Protein AF-A0A359C9F3-F1 (afdb_monomer_lite)

pLDDT: mean 85.74, std 16.37, range [43.81, 97.06]

Foldseek 3Di:
DDWDWDDDPFTETEDAQPLLQLCLDPPDPCVVVSCVVVVPHDGHYDYDPVSCVRRPVVNVVD

Secondary structure (DSSP, 8-state):
---EEEEESEEEEEE-HHHHHHHH-TTSTTHHHHHHHHHH--SEEEE-HHHHHHHTHHHHT-

Sequence (62 aa):
MTICAAGSGVADLLLDTGPFVALLDRSERNHERCVAFFRDFRGRLITTEAALAEGVFPYLSR

Radius of gyration: 11.97 Å; chains: 1; bounding box: 28×18×32 Å

Structure (mmCIF, N/CA/C/O backbone):
data_AF-A0A359C9F3-F1
#
_entry.id   AF-A0A359C9F3-F1
#
loop_
_atom_site.group_PDB
_atom_site.id
_atom_site.type_symbol
_atom_site.label_atom_id
_atom_site.label_alt_id
_atom_site.label_comp_id
_atom_site.label_asym_id
_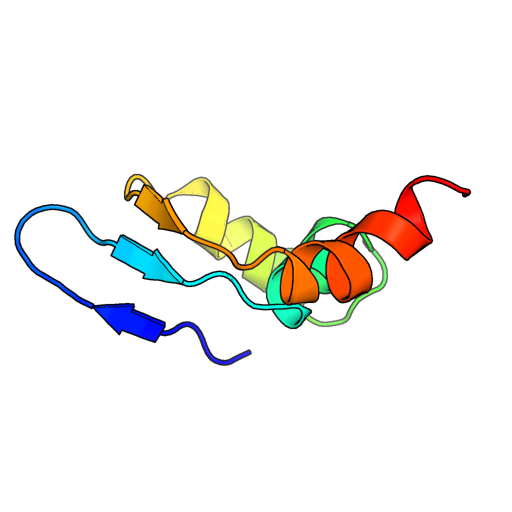atom_site.label_entity_id
_atom_site.label_seq_id
_atom_site.pdbx_PDB_ins_code
_atom_site.Cartn_x
_atom_site.Cartn_y
_atom_site.Cartn_z
_atom_site.occupancy
_atom_site.B_iso_or_equiv
_atom_site.auth_seq_id
_atom_site.auth_comp_id
_atom_site.auth_asym_id
_atom_site.auth_atom_id
_atom_site.pdbx_PDB_model_num
ATOM 1 N N . MET A 1 1 ? 2.745 6.065 -5.714 1.00 49.25 1 MET A N 1
ATOM 2 C CA . MET A 1 1 ? 3.149 4.650 -5.615 1.00 49.25 1 MET A CA 1
ATOM 3 C C . MET A 1 1 ? 4.338 4.460 -6.536 1.00 49.25 1 MET A C 1
ATOM 5 O O . MET A 1 1 ? 4.153 4.289 -7.735 1.00 49.25 1 MET A O 1
ATOM 9 N N . THR A 1 2 ? 5.544 4.623 -6.002 1.00 47.28 2 THR A N 1
ATOM 10 C CA . THR A 1 2 ? 6.766 4.379 -6.769 1.00 47.28 2 THR A CA 1
ATOM 11 C C . THR A 1 2 ? 7.118 2.917 -6.568 1.00 47.28 2 THR A C 1
ATOM 13 O O . THR A 1 2 ? 7.437 2.500 -5.463 1.00 47.28 2 THR A O 1
ATOM 16 N N . ILE A 1 3 ? 6.958 2.130 -7.624 1.00 56.25 3 ILE A N 1
ATOM 17 C CA . ILE A 1 3 ? 7.406 0.744 -7.682 1.00 56.25 3 ILE A CA 1
ATOM 18 C C . ILE A 1 3 ? 8.746 0.786 -8.422 1.00 56.25 3 ILE A C 1
ATOM 20 O O . ILE A 1 3 ? 8.771 1.091 -9.614 1.00 56.25 3 ILE A O 1
ATOM 24 N N . CYS A 1 4 ? 9.855 0.536 -7.726 1.00 49.84 4 CYS A N 1
ATOM 25 C CA . CYS A 1 4 ? 11.170 0.415 -8.355 1.00 49.84 4 CYS A CA 1
ATOM 26 C C . CYS A 1 4 ? 11.392 -1.053 -8.739 1.00 49.84 4 CYS A C 1
ATOM 28 O O . CYS A 1 4 ? 11.613 -1.892 -7.867 1.00 49.84 4 CYS A O 1
ATOM 30 N N . ALA A 1 5 ? 11.311 -1.363 -10.034 1.00 52.84 5 ALA A N 1
ATOM 31 C CA . ALA A 1 5 ? 11.683 -2.668 -10.576 1.00 52.84 5 ALA A CA 1
ATOM 32 C C . ALA A 1 5 ? 13.090 -2.574 -11.183 1.00 52.84 5 ALA A C 1
ATOM 34 O O . ALA A 1 5 ? 13.301 -1.813 -12.128 1.00 52.84 5 ALA A O 1
ATOM 35 N N . ALA A 1 6 ? 14.050 -3.330 -10.647 1.00 46.41 6 ALA A N 1
ATOM 36 C CA . ALA A 1 6 ? 15.383 -3.473 -11.231 1.00 46.41 6 ALA A CA 1
ATOM 37 C C . ALA A 1 6 ? 15.468 -4.857 -11.893 1.00 46.41 6 ALA A C 1
ATOM 39 O O . ALA A 1 6 ? 15.223 -5.875 -11.252 1.00 46.41 6 ALA A O 1
ATOM 40 N N . GLY A 1 7 ? 15.728 -4.898 -13.202 1.00 45.28 7 GLY A N 1
ATOM 41 C CA . GLY A 1 7 ? 15.631 -6.124 -13.996 1.00 45.28 7 GLY A CA 1
ATOM 42 C C . GLY A 1 7 ? 16.977 -6.761 -14.336 1.00 45.28 7 GLY A C 1
ATOM 43 O O . GLY A 1 7 ? 17.768 -6.168 -15.068 1.00 45.28 7 GLY A O 1
ATOM 44 N N . SER A 1 8 ? 17.166 -8.016 -13.919 1.00 43.81 8 SER A N 1
ATOM 45 C CA . SER A 1 8 ? 17.998 -9.012 -14.611 1.00 43.81 8 SER A CA 1
ATOM 46 C C . SER A 1 8 ? 17.436 -10.432 -14.381 1.00 43.81 8 SER A C 1
ATOM 48 O O . SER A 1 8 ? 17.635 -11.059 -13.350 1.00 43.81 8 SER A O 1
ATOM 50 N N . GLY A 1 9 ? 16.678 -10.951 -15.357 1.00 52.78 9 GLY A N 1
ATOM 51 C CA . GLY A 1 9 ? 16.259 -12.366 -15.460 1.00 52.78 9 GLY A CA 1
ATOM 52 C C . GLY A 1 9 ? 15.117 -12.847 -14.549 1.00 52.78 9 GLY A C 1
ATOM 53 O O . GLY A 1 9 ? 14.313 -13.672 -14.972 1.00 52.78 9 GLY A O 1
ATOM 54 N N . VAL A 1 10 ? 14.987 -12.292 -13.346 1.00 58.12 10 VAL A N 1
ATOM 55 C CA . VAL A 1 10 ? 13.819 -12.389 -12.455 1.00 58.12 10 VAL A CA 1
ATOM 56 C C . VAL A 1 10 ? 13.544 -10.957 -11.995 1.00 58.12 10 VAL A C 1
ATOM 58 O O . VAL A 1 10 ? 14.483 -10.241 -11.663 1.00 58.12 10 VAL A O 1
ATOM 61 N N . ALA A 1 11 ? 12.301 -10.475 -12.070 1.00 78.31 11 ALA A N 1
ATOM 62 C CA . ALA A 1 11 ? 12.010 -9.094 -11.685 1.00 78.31 11 ALA A CA 1
ATOM 63 C C . ALA A 1 11 ? 12.150 -8.948 -10.161 1.00 78.31 11 ALA A C 1
ATOM 65 O O . ALA A 1 11 ? 11.289 -9.423 -9.419 1.00 78.31 11 ALA A O 1
ATOM 66 N N . ASP A 1 12 ? 13.223 -8.309 -9.702 1.00 88.19 12 ASP A N 1
ATOM 67 C CA . ASP A 1 12 ? 13.378 -7.938 -8.300 1.00 88.19 12 ASP A CA 1
ATOM 68 C C . ASP A 1 12 ? 12.639 -6.618 -8.068 1.00 88.19 12 ASP A C 1
ATOM 70 O O . ASP A 1 12 ? 12.834 -5.622 -8.777 1.00 88.19 12 ASP A O 1
ATOM 74 N N . LEU A 1 13 ? 11.753 -6.631 -7.076 1.00 90.00 13 LEU A N 1
ATOM 75 C CA . LEU A 1 13 ? 10.913 -5.503 -6.724 1.00 90.00 13 LEU A CA 1
ATOM 76 C C . LEU A 1 13 ? 11.182 -5.076 -5.289 1.00 90.00 13 LEU A C 1
ATOM 78 O O . LEU A 1 13 ? 10.937 -5.840 -4.354 1.00 90.00 13 LEU A O 1
ATOM 82 N N . LEU A 1 14 ? 11.642 -3.836 -5.125 1.00 92.31 14 LEU A N 1
ATOM 83 C CA . LEU A 1 14 ? 11.747 -3.223 -3.810 1.00 92.31 14 LEU A CA 1
ATOM 84 C C . LEU A 1 14 ? 10.373 -2.702 -3.384 1.00 92.31 14 LEU A C 1
ATOM 86 O O . LEU A 1 14 ? 9.775 -1.857 -4.055 1.00 92.31 14 LEU A O 1
ATOM 90 N N . LEU A 1 15 ? 9.892 -3.218 -2.263 1.00 92.62 15 LEU A N 1
ATOM 91 C CA . LEU A 1 15 ? 8.648 -2.841 -1.630 1.00 92.62 15 LEU A CA 1
ATOM 92 C C . LEU A 1 15 ? 8.931 -1.782 -0.563 1.00 92.62 15 LEU A C 1
ATOM 94 O O . LEU A 1 15 ? 9.736 -1.989 0.342 1.00 92.62 15 LEU A O 1
ATOM 98 N N . ASP A 1 16 ? 8.284 -0.636 -0.723 1.00 94.06 16 ASP A N 1
ATOM 99 C CA . ASP A 1 16 ? 8.346 0.502 0.193 1.00 94.06 16 ASP A CA 1
ATOM 100 C C . ASP A 1 16 ? 7.107 0.518 1.111 1.00 94.06 16 ASP A C 1
ATOM 102 O O . ASP A 1 16 ? 6.206 -0.313 0.958 1.00 94.06 16 ASP A O 1
ATOM 106 N N . THR A 1 17 ? 7.012 1.480 2.030 1.00 95.06 17 THR A N 1
ATOM 107 C CA . THR A 1 17 ? 5.887 1.628 2.971 1.00 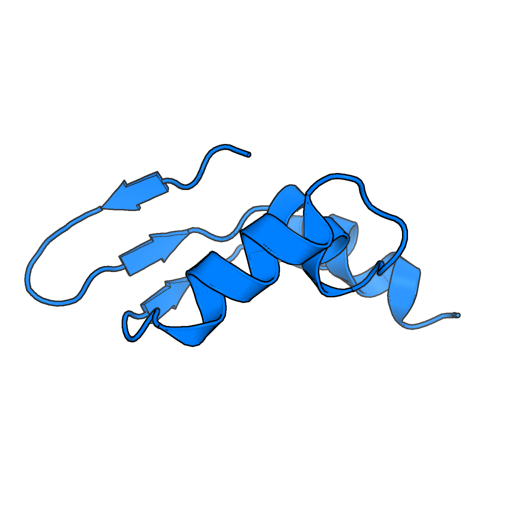95.06 17 THR A CA 1
ATOM 108 C C . THR A 1 17 ? 4.527 1.671 2.257 1.00 95.06 17 THR A C 1
ATOM 110 O O . THR A 1 17 ? 3.580 0.994 2.657 1.00 95.06 17 THR A O 1
ATOM 113 N N . GLY A 1 18 ? 4.412 2.442 1.169 1.00 94.00 18 GLY A N 1
ATOM 114 C CA . GLY A 1 18 ? 3.134 2.697 0.489 1.00 94.00 18 GLY A CA 1
ATOM 115 C C . GLY A 1 18 ? 2.378 1.431 0.044 1.00 94.00 18 GLY A C 1
ATOM 116 O O . GLY A 1 18 ? 1.204 1.287 0.381 1.00 94.00 18 GLY A O 1
ATOM 117 N N . PRO A 1 19 ? 3.008 0.502 -0.700 1.00 94.38 19 PRO A N 1
ATOM 118 C CA . PRO A 1 19 ? 2.398 -0.780 -1.045 1.00 94.38 19 PRO A CA 1
ATOM 119 C C . PRO A 1 19 ? 1.916 -1.615 0.149 1.00 94.38 19 PRO A C 1
ATOM 121 O O . PRO A 1 19 ? 0.868 -2.241 0.026 1.00 94.38 19 PRO A O 1
ATOM 124 N N . PHE A 1 20 ? 2.618 -1.612 1.291 1.00 95.25 20 PHE A N 1
ATOM 125 C CA . PHE A 1 20 ? 2.142 -2.312 2.494 1.00 95.25 20 PHE A CA 1
ATOM 126 C C . PHE A 1 20 ? 0.833 -1.712 3.004 1.00 95.25 20 PHE A C 1
ATOM 128 O O . PHE A 1 20 ? -0.142 -2.441 3.168 1.00 95.25 20 PHE A O 1
ATOM 135 N N . VAL A 1 21 ? 0.786 -0.387 3.163 1.00 95.75 21 VAL A N 1
ATOM 136 C CA . VAL A 1 21 ? -0.417 0.350 3.587 1.00 95.75 21 VAL A CA 1
ATOM 137 C C . VAL A 1 21 ? -1.578 0.067 2.632 1.00 95.75 21 VAL A C 1
ATOM 139 O O . VAL A 1 21 ? -2.658 -0.321 3.067 1.00 95.75 21 VAL A O 1
ATOM 142 N N . ALA A 1 22 ? -1.342 0.178 1.322 1.00 95.81 22 ALA A N 1
ATOM 143 C CA . ALA A 1 22 ? -2.366 -0.073 0.313 1.00 95.81 22 ALA A CA 1
ATOM 144 C C . ALA A 1 22 ? -2.858 -1.531 0.311 1.00 95.81 22 ALA A C 1
ATOM 146 O O . ALA A 1 22 ? -4.023 -1.776 0.021 1.00 95.81 22 ALA A O 1
ATOM 147 N N . LEU A 1 23 ? -2.007 -2.515 0.620 1.00 94.44 23 LEU A N 1
ATOM 148 C CA . LEU A 1 23 ? -2.416 -3.923 0.710 1.00 94.44 23 LEU A CA 1
ATOM 149 C C . LEU A 1 23 ? -3.178 -4.238 2.006 1.00 94.44 23 LEU A C 1
ATOM 151 O O . LEU A 1 23 ? -4.115 -5.036 1.971 1.00 94.44 23 LEU A O 1
ATOM 155 N N . LEU A 1 24 ? -2.782 -3.637 3.130 1.00 95.44 24 LEU A N 1
ATOM 156 C CA . LEU A 1 24 ? -3.327 -3.935 4.458 1.00 95.44 24 LEU A CA 1
ATOM 157 C C . LEU A 1 24 ? -4.584 -3.123 4.798 1.00 95.44 24 LEU A C 1
ATOM 159 O O . LEU A 1 24 ? -5.398 -3.575 5.602 1.00 95.44 24 LEU A O 1
ATOM 163 N N . ASP A 1 25 ? -4.783 -1.965 4.168 1.00 95.00 25 ASP A N 1
ATOM 164 C CA . ASP A 1 25 ? -5.948 -1.108 4.379 1.00 95.00 25 ASP A CA 1
ATOM 165 C C . ASP A 1 25 ? -6.865 -1.089 3.148 1.00 95.00 25 ASP A C 1
ATOM 167 O O . ASP A 1 25 ? -6.560 -0.482 2.122 1.00 95.00 25 ASP A O 1
ATOM 171 N N . ARG A 1 26 ? -8.041 -1.721 3.268 1.00 95.94 26 ARG A N 1
ATOM 172 C CA . ARG A 1 26 ? -9.056 -1.757 2.196 1.00 95.94 26 ARG A CA 1
ATOM 173 C C . ARG A 1 26 ? -9.668 -0.390 1.882 1.00 95.94 26 ARG A C 1
ATOM 175 O O . ARG A 1 26 ? -10.316 -0.255 0.849 1.00 95.94 26 ARG A O 1
ATOM 182 N N . SER A 1 27 ? -9.521 0.590 2.773 1.00 96.00 27 SER A N 1
ATOM 183 C CA . SER A 1 27 ? -10.006 1.956 2.561 1.00 96.00 27 SER A CA 1
ATOM 184 C C . SER A 1 27 ? -8.987 2.846 1.842 1.00 96.00 27 SER A C 1
ATOM 186 O O . SER A 1 27 ? -9.336 3.941 1.396 1.00 96.00 27 SER A O 1
ATOM 188 N N . GLU A 1 28 ? -7.738 2.390 1.689 1.00 95.94 28 GLU A N 1
ATOM 189 C CA . GLU A 1 28 ? -6.708 3.147 0.986 1.00 95.94 28 GLU A CA 1
ATOM 190 C C . GLU A 1 28 ? -7.047 3.247 -0.507 1.00 95.94 28 GLU A C 1
ATOM 192 O O . GLU A 1 28 ? -7.402 2.276 -1.176 1.00 95.94 28 GLU A O 1
ATOM 197 N N . ARG A 1 29 ? -6.926 4.458 -1.056 1.00 96.38 29 ARG A N 1
ATOM 198 C CA . ARG A 1 29 ? -7.371 4.804 -2.417 1.00 96.38 29 ARG A CA 1
ATOM 199 C C . ARG A 1 29 ? -6.712 3.998 -3.547 1.00 96.38 29 ARG A C 1
ATOM 201 O O . ARG A 1 29 ? -7.229 3.995 -4.660 1.00 96.38 29 ARG A O 1
ATOM 208 N N . ASN A 1 30 ? -5.557 3.383 -3.310 1.00 94.25 30 ASN A N 1
ATOM 209 C CA . ASN A 1 30 ? -4.820 2.555 -4.260 1.00 94.25 30 ASN A CA 1
ATOM 210 C C . ASN A 1 30 ? -4.939 1.057 -3.953 1.00 94.25 30 ASN A C 1
ATOM 212 O O . ASN A 1 30 ? -4.299 0.282 -4.665 1.00 94.25 30 ASN A O 1
ATOM 216 N N . HIS A 1 31 ? -5.738 0.635 -2.964 1.00 95.44 31 HIS A N 1
ATOM 217 C CA . HIS A 1 31 ? -5.880 -0.770 -2.571 1.00 95.44 31 HIS A CA 1
ATOM 218 C C . HIS A 1 31 ? -6.134 -1.683 -3.774 1.00 95.44 31 HIS A C 1
ATOM 220 O O . HIS A 1 31 ? -5.341 -2.580 -4.059 1.00 95.44 31 HIS A O 1
ATOM 226 N N . GLU A 1 32 ? -7.183 -1.400 -4.551 1.00 96.75 32 GLU A N 1
ATOM 227 C CA . GLU A 1 32 ? -7.566 -2.225 -5.704 1.00 96.75 32 GLU A CA 1
ATOM 228 C C . GLU A 1 32 ? -6.460 -2.304 -6.762 1.00 96.75 32 GLU A C 1
ATOM 230 O O . GLU A 1 32 ? -6.157 -3.377 -7.285 1.00 96.75 32 GLU A O 1
ATOM 235 N N . ARG A 1 33 ? -5.803 -1.173 -7.044 1.00 92.25 33 ARG A N 1
ATOM 236 C CA . ARG A 1 33 ? -4.698 -1.107 -8.006 1.00 92.25 33 ARG A CA 1
ATOM 237 C C . ARG A 1 33 ? -3.477 -1.885 -7.514 1.00 92.25 33 ARG A C 1
ATOM 239 O O . ARG A 1 33 ? -2.813 -2.543 -8.313 1.00 92.25 33 ARG A O 1
ATOM 246 N N . CYS A 1 34 ? -3.182 -1.806 -6.219 1.00 94.06 34 CYS A N 1
ATOM 247 C CA . CYS A 1 34 ? -2.078 -2.515 -5.585 1.00 94.06 34 CYS A CA 1
ATOM 248 C C . CYS A 1 34 ? -2.317 -4.032 -5.625 1.00 94.06 34 CYS A C 1
ATOM 250 O O . CYS A 1 34 ? -1.469 -4.781 -6.108 1.00 94.06 34 CYS A O 1
ATOM 252 N N . VAL A 1 35 ? -3.513 -4.477 -5.227 1.00 95.31 35 VAL A 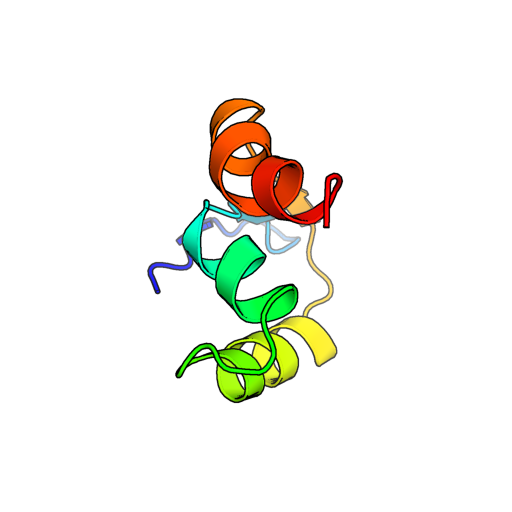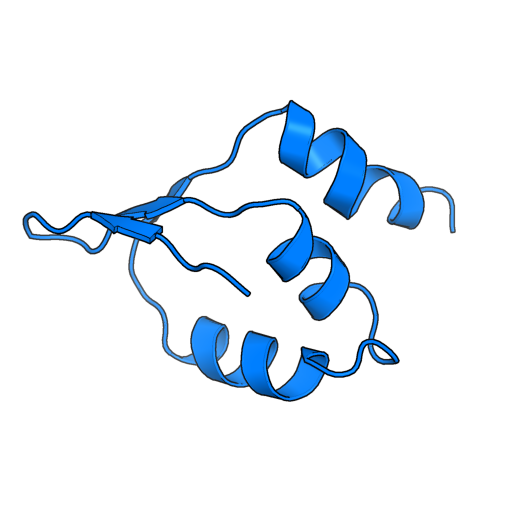N 1
ATOM 253 C CA . VAL A 1 35 ? -3.927 -5.886 -5.289 1.00 95.31 35 VAL A CA 1
ATOM 254 C C . VAL A 1 35 ? -3.868 -6.419 -6.722 1.00 95.31 35 VAL A C 1
ATOM 256 O O . VAL A 1 35 ? -3.315 -7.496 -6.944 1.00 95.31 35 VAL A O 1
ATOM 259 N N . ALA A 1 36 ? -4.381 -5.668 -7.702 1.00 94.31 36 ALA A N 1
ATOM 260 C CA . ALA A 1 36 ? -4.353 -6.069 -9.108 1.00 94.31 36 ALA A CA 1
ATOM 261 C C . ALA A 1 36 ? -2.922 -6.277 -9.626 1.00 94.31 36 ALA A C 1
ATOM 263 O O . ALA A 1 36 ? -2.656 -7.268 -10.299 1.00 94.31 36 ALA A O 1
ATOM 264 N N . PHE A 1 37 ? -1.986 -5.394 -9.265 1.00 91.56 37 PHE A N 1
ATOM 265 C CA . PHE A 1 37 ? -0.577 -5.554 -9.623 1.00 91.56 37 PHE A CA 1
ATOM 266 C C . PHE A 1 37 ? 0.042 -6.811 -8.987 1.00 91.56 37 PHE A C 1
ATOM 268 O O . PHE A 1 37 ? 0.658 -7.621 -9.681 1.00 91.56 37 PHE A O 1
ATOM 275 N N . PHE A 1 38 ? -0.131 -7.002 -7.674 1.00 92.50 38 PHE A N 1
ATOM 276 C CA . PHE A 1 38 ? 0.507 -8.114 -6.958 1.00 92.50 38 PHE A CA 1
ATOM 277 C C . PHE A 1 38 ? -0.116 -9.480 -7.250 1.00 92.50 38 PHE A C 1
ATOM 279 O O . PHE A 1 38 ? 0.564 -10.496 -7.109 1.00 92.50 38 PHE A O 1
ATOM 286 N N . ARG A 1 39 ? -1.369 -9.527 -7.714 1.00 93.31 39 ARG A N 1
ATOM 287 C CA . ARG A 1 39 ? -2.043 -10.769 -8.118 1.00 93.31 39 ARG A CA 1
ATOM 288 C C . ARG A 1 39 ? -1.268 -11.533 -9.197 1.00 93.31 39 ARG A C 1
ATOM 290 O O . ARG A 1 39 ? -1.157 -12.762 -9.120 1.00 93.31 39 ARG A O 1
ATOM 297 N N . ASP A 1 40 ? -0.697 -10.816 -10.159 1.00 89.31 40 ASP A N 1
ATOM 298 C CA . ASP A 1 40 ? 0.002 -11.406 -11.307 1.00 89.31 40 ASP A CA 1
ATOM 299 C C . ASP A 1 40 ? 1.533 -11.320 -11.187 1.00 89.31 40 ASP A C 1
ATOM 301 O O . ASP A 1 40 ? 2.258 -11.940 -11.965 1.00 89.31 40 ASP A O 1
ATOM 305 N N . PHE A 1 41 ? 2.050 -10.622 -10.172 1.00 89.56 41 PHE A N 1
ATOM 306 C CA . PHE A 1 41 ? 3.484 -10.534 -9.917 1.00 89.56 41 PHE A CA 1
ATOM 307 C C . PHE A 1 41 ? 4.070 -11.893 -9.489 1.00 89.56 41 PHE A C 1
ATOM 309 O O . PHE A 1 41 ? 3.536 -12.578 -8.615 1.00 89.56 41 PHE A O 1
ATOM 316 N N . ARG A 1 42 ? 5.182 -12.300 -10.113 1.00 89.62 42 ARG A N 1
ATOM 317 C CA . ARG A 1 42 ? 5.891 -13.572 -9.838 1.00 89.62 42 ARG A CA 1
ATOM 318 C C . ARG A 1 42 ? 7.393 -13.396 -9.584 1.00 89.62 42 ARG A C 1
ATOM 320 O O . ARG A 1 42 ? 8.131 -14.374 -9.570 1.00 89.62 42 ARG A O 1
ATOM 327 N N . GLY A 1 43 ? 7.846 -12.155 -9.425 1.00 89.38 43 GLY A N 1
ATOM 328 C CA . GLY A 1 43 ? 9.239 -11.839 -9.126 1.00 89.38 43 GLY A CA 1
ATOM 329 C C . GLY A 1 43 ? 9.574 -11.961 -7.638 1.00 89.38 43 GLY A C 1
ATOM 330 O O . GLY A 1 43 ? 8.759 -12.417 -6.833 1.00 89.38 43 GLY A O 1
ATOM 331 N N . ARG A 1 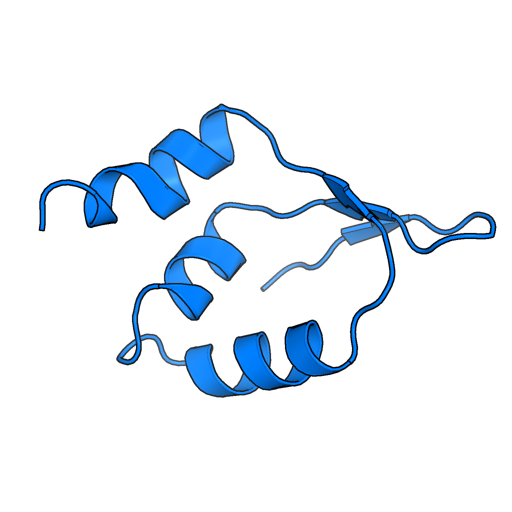44 ? 10.776 -11.526 -7.255 1.00 91.44 44 ARG A N 1
ATOM 332 C CA . ARG A 1 44 ? 11.191 -11.481 -5.848 1.00 91.44 44 ARG A CA 1
ATOM 333 C C . ARG A 1 44 ? 10.783 -10.147 -5.235 1.00 91.44 44 ARG A C 1
ATOM 335 O O . ARG A 1 44 ? 11.072 -9.093 -5.793 1.00 91.44 44 ARG A O 1
ATOM 342 N N . LEU A 1 45 ? 10.157 -10.202 -4.064 1.00 92.19 45 LEU A N 1
ATOM 343 C CA . LEU A 1 45 ? 9.900 -9.024 -3.240 1.00 92.19 45 LEU A CA 1
ATOM 344 C C . LEU A 1 45 ? 11.048 -8.844 -2.254 1.00 92.19 45 LEU A C 1
ATOM 346 O O . LEU A 1 45 ? 11.391 -9.763 -1.512 1.00 92.19 45 LEU A O 1
ATOM 350 N N . ILE A 1 46 ? 11.634 -7.657 -2.262 1.00 94.50 46 ILE A N 1
ATOM 351 C CA . ILE A 1 46 ? 12.677 -7.225 -1.336 1.00 94.50 46 ILE A CA 1
ATOM 352 C C . ILE A 1 46 ? 12.107 -6.032 -0.574 1.00 94.50 46 ILE A C 1
ATOM 354 O O . ILE A 1 46 ? 11.400 -5.223 -1.155 1.00 94.50 46 ILE A O 1
ATOM 358 N N . THR A 1 47 ? 12.378 -5.911 0.719 1.00 94.31 47 THR A N 1
ATOM 359 C CA . THR A 1 47 ? 11.952 -4.764 1.537 1.00 94.31 47 THR A CA 1
ATOM 360 C C . THR A 1 47 ? 13.037 -4.437 2.553 1.00 94.31 47 THR A C 1
ATOM 362 O O . THR A 1 47 ? 13.968 -5.220 2.748 1.00 94.31 47 THR A O 1
ATOM 365 N N . THR A 1 48 ? 12.916 -3.291 3.213 1.00 95.88 48 THR A N 1
ATOM 366 C CA . THR A 1 48 ? 13.739 -2.931 4.371 1.00 95.88 48 THR A CA 1
ATOM 367 C C . THR A 1 48 ? 12.973 -3.163 5.673 1.00 95.88 48 THR A C 1
ATOM 369 O O . THR A 1 48 ? 11.741 -3.206 5.685 1.00 95.88 48 THR A O 1
ATOM 372 N N . GLU A 1 49 ? 13.703 -3.281 6.784 1.00 97.06 49 GLU A N 1
ATOM 373 C CA . GLU A 1 49 ? 13.113 -3.297 8.129 1.00 97.06 49 GLU A CA 1
ATOM 374 C C . GLU A 1 49 ? 12.336 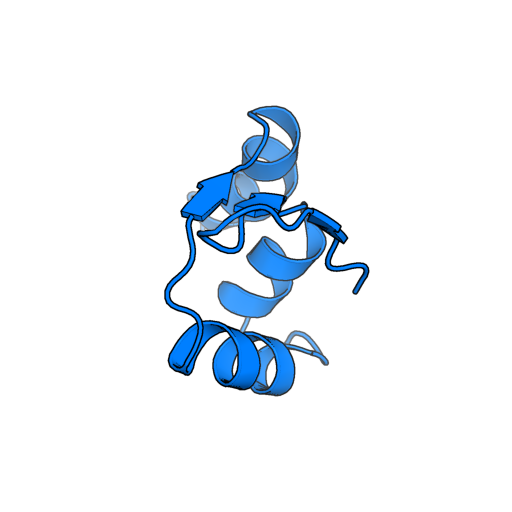-2.001 8.417 1.00 97.06 49 GLU A C 1
ATOM 376 O O . GLU A 1 49 ? 11.245 -2.050 8.976 1.00 97.06 49 GLU A O 1
ATOM 381 N N . ALA A 1 50 ? 12.841 -0.850 7.956 1.00 95.81 50 ALA A N 1
ATOM 382 C CA . ALA A 1 50 ? 12.178 0.443 8.125 1.00 95.81 50 ALA A CA 1
ATOM 383 C C . ALA A 1 50 ? 10.799 0.492 7.441 1.00 95.81 50 ALA A C 1
ATOM 385 O O . ALA A 1 50 ? 9.820 0.891 8.069 1.00 95.81 50 ALA A O 1
ATOM 386 N N . ALA A 1 51 ? 10.700 0.018 6.194 1.00 95.19 51 ALA A N 1
ATOM 387 C CA . ALA A 1 51 ? 9.428 -0.036 5.471 1.00 95.19 51 ALA A CA 1
ATOM 388 C C . ALA A 1 51 ? 8.421 -1.001 6.127 1.00 95.19 51 ALA A C 1
ATOM 390 O O . ALA A 1 51 ? 7.218 -0.745 6.112 1.00 95.19 51 ALA A O 1
ATOM 391 N N . LEU A 1 52 ? 8.895 -2.090 6.751 1.00 95.25 52 LEU A N 1
ATOM 392 C CA . LEU A 1 52 ? 8.040 -2.984 7.544 1.00 95.25 52 LEU A CA 1
ATOM 393 C C . LEU A 1 52 ? 7.540 -2.306 8.826 1.00 95.25 52 LEU A C 1
ATOM 395 O O . LEU A 1 52 ? 6.356 -2.408 9.154 1.00 95.25 52 LEU A O 1
ATOM 399 N N . ALA A 1 53 ? 8.424 -1.603 9.536 1.00 96.12 53 ALA A N 1
ATOM 400 C CA . ALA A 1 53 ? 8.074 -0.904 10.766 1.00 96.12 53 ALA A CA 1
ATOM 401 C C . ALA A 1 53 ? 7.034 0.200 10.532 1.00 96.12 53 ALA A C 1
ATOM 403 O O . ALA A 1 53 ? 6.143 0.389 11.354 1.00 96.12 53 ALA A O 1
ATOM 404 N N . GLU A 1 54 ? 7.111 0.902 9.404 1.00 94.81 54 GLU A N 1
ATOM 405 C CA . GLU A 1 54 ? 6.156 1.956 9.058 1.00 94.81 54 GLU A CA 1
ATOM 406 C C . GLU A 1 54 ? 4.878 1.400 8.410 1.00 94.81 54 GLU A C 1
ATOM 408 O O . GLU A 1 54 ? 3.774 1.839 8.724 1.00 94.81 54 GLU A O 1
ATOM 413 N N . GLY A 1 55 ? 5.013 0.424 7.509 1.00 94.31 55 GLY A N 1
ATOM 414 C CA . GLY A 1 55 ? 3.914 -0.048 6.670 1.00 94.31 55 GLY A CA 1
ATOM 415 C C . GLY A 1 55 ? 3.095 -1.195 7.256 1.00 94.31 55 GLY A C 1
ATOM 416 O O . GLY A 1 55 ? 1.937 -1.353 6.881 1.00 94.31 55 GLY A O 1
ATOM 417 N N . VAL A 1 56 ? 3.668 -2.001 8.158 1.00 95.06 56 VAL A N 1
ATOM 418 C CA . VAL A 1 56 ? 3.033 -3.225 8.683 1.00 95.06 56 VAL A CA 1
ATOM 419 C C . VAL A 1 56 ? 2.780 -3.144 10.182 1.00 95.06 56 VAL A C 1
ATOM 421 O O . VAL A 1 56 ? 1.675 -3.452 10.622 1.00 95.06 56 VAL A O 1
ATOM 424 N N . PHE A 1 57 ? 3.761 -2.724 10.987 1.00 94.12 57 PHE A N 1
ATOM 425 C CA . PHE A 1 57 ? 3.618 -2.755 12.452 1.00 94.12 57 PHE A CA 1
ATOM 426 C C . PHE A 1 57 ? 2.408 -1.971 12.994 1.00 94.12 57 PHE A C 1
ATOM 428 O O . PHE A 1 57 ? 1.772 -2.482 13.918 1.00 94.12 57 PHE A O 1
ATOM 435 N N . PRO A 1 58 ? 1.992 -0.821 12.421 1.00 92.62 58 PRO A N 1
ATOM 436 C CA . PRO A 1 58 ? 0.774 -0.136 12.860 1.00 92.62 58 PRO A CA 1
ATOM 437 C C . PRO A 1 58 ? -0.511 -0.968 12.715 1.00 92.62 58 PRO A C 1
ATOM 439 O O . PRO A 1 58 ? -1.498 -0.688 13.396 1.00 92.62 58 PRO A O 1
ATOM 442 N N . TYR A 1 59 ? -0.507 -1.985 11.847 1.00 90.12 59 TYR A N 1
ATOM 443 C CA . TYR A 1 59 ? -1.639 -2.878 11.593 1.00 90.12 59 TYR A CA 1
ATOM 444 C C . TYR A 1 59 ? -1.610 -4.161 12.431 1.00 90.12 59 TYR A C 1
ATOM 446 O O . TYR A 1 59 ? -2.623 -4.844 12.497 1.00 90.12 59 TYR A O 1
ATOM 454 N N . LEU A 1 60 ? -0.490 -4.502 13.080 1.00 86.12 60 LEU A N 1
ATOM 455 C CA . LEU A 1 60 ? -0.387 -5.711 13.916 1.00 86.12 60 LEU A CA 1
ATOM 456 C C . LEU A 1 60 ? -0.998 -5.537 15.314 1.00 86.12 60 LEU A C 1
ATOM 458 O O . LEU A 1 60 ? -1.265 -6.520 15.999 1.00 86.12 60 LEU A O 1
ATOM 462 N N . SER A 1 61 ? -1.207 -4.290 15.733 1.00 78.31 61 SER A N 1
ATOM 463 C CA . SER A 1 61 ? -1.774 -3.923 17.038 1.00 78.31 61 SER A CA 1
ATOM 464 C C . SER A 1 61 ? -3.250 -3.510 16.955 1.00 78.31 61 SER A C 1
ATOM 466 O O . SER A 1 61 ? -3.773 -2.921 17.902 1.00 78.31 61 SER A O 1
ATOM 468 N N . ARG A 1 62 ? -3.896 -3.745 15.810 1.00 68.56 62 ARG A N 1
ATOM 469 C CA . ARG A 1 62 ? -5.303 -3.437 15.525 1.00 68.56 62 ARG A CA 1
ATOM 470 C C . ARG A 1 62 ? -6.086 -4.724 15.318 1.00 68.56 62 ARG A C 1
ATOM 472 O O . ARG A 1 62 ? -7.272 -4.723 15.707 1.00 68.56 62 ARG A O 1
#